Protein AF-A0A5A9EWF9-F1 (afdb_monomer_lite)

pLDDT: mean 77.35, std 18.03, range [36.56, 95.31]

Radius of gyration: 15.77 Å; chains: 1; bounding box: 32×38×60 Å

Structure (mmCIF, N/CA/C/O backbone):
data_AF-A0A5A9EWF9-F1
#
_entry.id   AF-A0A5A9EWF9-F1
#
loop_
_atom_site.group_PDB
_atom_site.id
_atom_site.type_symbol
_atom_site.label_atom_id
_atom_site.label_alt_id
_atom_site.label_comp_id
_atom_site.label_asym_id
_atom_site.label_entity_id
_atom_site.label_seq_id
_atom_site.pdbx_PDB_ins_code
_atom_site.Cartn_x
_atom_site.Cartn_y
_atom_site.Cartn_z
_atom_site.occupancy
_atom_site.B_iso_or_equiv
_atom_site.auth_seq_id
_atom_site.auth_comp_id
_atom_site.auth_asym_id
_atom_site.auth_atom_id
_atom_site.pdbx_PDB_model_num
ATOM 1 N N . MET A 1 1 ? 7.379 22.481 -33.275 1.00 46.50 1 MET A N 1
ATOM 2 C CA . MET A 1 1 ? 6.914 21.085 -33.150 1.00 46.50 1 MET A CA 1
ATOM 3 C C . MET A 1 1 ? 6.810 20.794 -31.663 1.00 46.50 1 MET A C 1
ATOM 5 O O . MET A 1 1 ? 7.838 20.739 -31.005 1.00 46.50 1 MET A O 1
ATOM 9 N N . ALA A 1 2 ? 5.597 20.788 -31.109 1.00 45.16 2 ALA A N 1
ATOM 10 C CA . ALA A 1 2 ? 5.385 20.528 -29.689 1.00 45.16 2 ALA A CA 1
ATOM 11 C C . ALA A 1 2 ? 5.443 19.014 -29.463 1.00 45.16 2 ALA A C 1
ATOM 13 O O . ALA A 1 2 ? 4.608 18.283 -29.993 1.00 45.16 2 ALA A O 1
ATOM 14 N N . SER A 1 3 ? 6.444 18.550 -28.718 1.00 50.31 3 SER A N 1
ATOM 15 C CA . SER A 1 3 ? 6.496 17.171 -28.240 1.00 50.31 3 SER A CA 1
ATOM 16 C C . SER A 1 3 ? 5.388 16.985 -27.209 1.00 50.31 3 SER A C 1
ATOM 18 O O . SER A 1 3 ? 5.521 17.366 -26.049 1.00 50.31 3 SER A O 1
ATOM 20 N N . ILE A 1 4 ? 4.266 16.450 -27.675 1.00 52.44 4 ILE A N 1
ATOM 21 C CA . ILE A 1 4 ? 3.220 15.834 -26.861 1.00 52.44 4 ILE A CA 1
ATOM 22 C C . ILE A 1 4 ? 3.902 14.791 -25.975 1.00 52.44 4 ILE A C 1
ATOM 24 O O . ILE A 1 4 ? 4.428 13.796 -26.474 1.00 52.44 4 ILE A O 1
ATOM 28 N N . GLY A 1 5 ? 3.960 15.068 -24.671 1.00 44.91 5 GLY A N 1
ATOM 29 C CA . GLY A 1 5 ? 4.412 14.104 -23.679 1.00 44.91 5 GLY A CA 1
ATOM 30 C C . GLY A 1 5 ? 3.574 12.843 -23.826 1.00 44.91 5 GLY A C 1
ATOM 31 O O . GLY A 1 5 ? 2.348 12.909 -23.763 1.00 44.91 5 GLY A O 1
ATOM 32 N N . GLN A 1 6 ? 4.234 11.720 -24.095 1.00 45.06 6 GLN A N 1
ATOM 33 C CA . GLN A 1 6 ? 3.580 10.424 -24.215 1.00 45.06 6 GLN A CA 1
ATOM 34 C C . GLN A 1 6 ? 2.735 10.175 -22.953 1.00 45.06 6 GLN A C 1
ATOM 36 O O . GLN A 1 6 ? 3.279 10.282 -21.847 1.00 4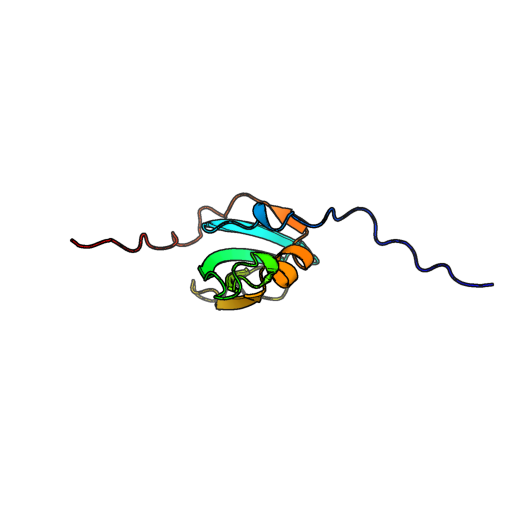5.06 6 GLN A O 1
ATOM 41 N N . PRO A 1 7 ? 1.429 9.871 -23.076 1.00 46.66 7 PRO A N 1
ATOM 42 C CA . PRO A 1 7 ? 0.662 9.367 -21.950 1.00 46.66 7 PRO A CA 1
ATOM 43 C C . PRO A 1 7 ? 1.351 8.083 -21.493 1.00 46.66 7 PRO A C 1
ATOM 45 O O . PRO A 1 7 ? 1.563 7.171 -22.289 1.00 46.66 7 PRO A O 1
ATOM 48 N N . ARG A 1 8 ? 1.797 8.046 -20.235 1.00 52.06 8 ARG A N 1
ATOM 49 C CA . ARG A 1 8 ? 2.282 6.804 -19.634 1.00 52.06 8 ARG A CA 1
ATOM 50 C C . ARG A 1 8 ? 1.115 5.825 -19.675 1.00 52.06 8 ARG A C 1
ATOM 52 O O . ARG A 1 8 ? 0.080 6.092 -19.073 1.00 52.06 8 ARG A O 1
ATOM 59 N N . GLU A 1 9 ? 1.283 4.780 -20.468 1.00 48.41 9 GLU A N 1
ATOM 60 C CA . GLU A 1 9 ? 0.280 3.761 -20.738 1.00 48.41 9 GLU A CA 1
ATOM 61 C C . GLU A 1 9 ? -0.161 3.079 -19.433 1.00 48.41 9 GLU A C 1
ATOM 63 O O . GLU A 1 9 ? 0.667 2.610 -18.655 1.00 48.41 9 GLU A O 1
ATOM 68 N N . ASP A 1 10 ? -1.475 3.090 -19.207 1.00 44.78 10 ASP A N 1
ATOM 69 C CA . ASP A 1 10 ? -2.284 2.057 -18.549 1.00 44.78 10 ASP A CA 1
ATOM 70 C C . ASP A 1 10 ? -1.779 1.372 -17.266 1.00 44.78 10 ASP A C 1
ATOM 72 O O . ASP A 1 10 ? -2.087 0.205 -17.019 1.00 44.78 10 ASP A O 1
ATOM 76 N N . THR A 1 11 ? -1.120 2.083 -16.353 1.00 49.34 11 THR A N 1
ATOM 77 C CA . THR A 1 11 ? -1.241 1.709 -14.937 1.00 49.34 11 THR A CA 1
ATOM 78 C C . THR A 1 11 ? -2.548 2.262 -14.408 1.00 49.34 11 THR A C 1
ATOM 80 O O . THR A 1 11 ? -2.630 3.404 -13.959 1.00 49.34 11 THR A O 1
ATOM 83 N N . VAL A 1 12 ? -3.605 1.451 -14.511 1.00 57.31 12 VAL A N 1
ATOM 84 C CA . VAL A 1 12 ? -4.871 1.717 -13.824 1.00 57.31 12 VAL A CA 1
ATOM 85 C C . VAL A 1 12 ? -4.537 1.884 -12.338 1.00 57.31 12 VAL A C 1
ATOM 87 O O . VAL A 1 12 ? -4.088 0.917 -11.721 1.00 57.31 12 VAL A O 1
ATOM 90 N N . PRO A 1 13 ? -4.701 3.085 -11.754 1.00 65.94 13 PRO A N 1
ATOM 91 C CA . PRO A 1 13 ? -4.389 3.280 -10.350 1.00 65.94 13 PRO A CA 1
ATOM 92 C C . PRO A 1 13 ? -5.276 2.357 -9.518 1.00 65.94 13 PRO A C 1
ATOM 94 O O . PRO A 1 13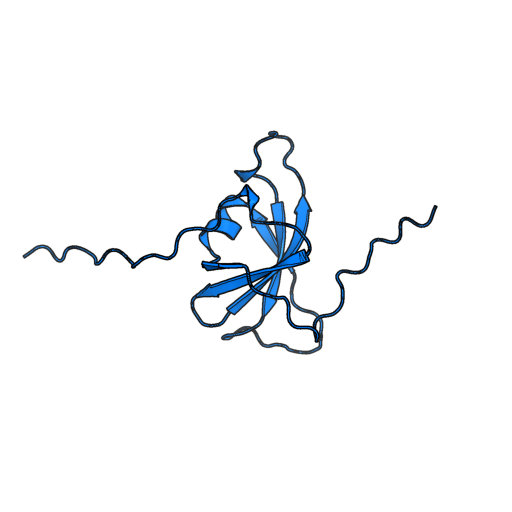 ? -6.488 2.289 -9.745 1.00 65.94 13 PRO A O 1
ATOM 97 N N . ILE A 1 14 ? -4.676 1.652 -8.557 1.00 79.94 14 ILE A N 1
ATOM 98 C CA . ILE A 1 14 ? -5.419 0.809 -7.618 1.00 79.94 14 ILE A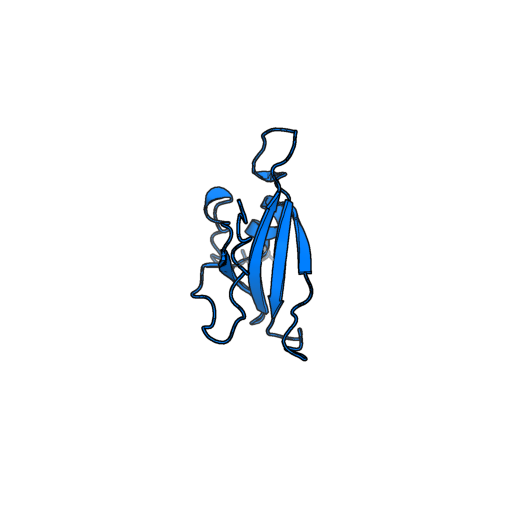 CA 1
ATOM 99 C C . ILE A 1 14 ? -6.486 1.689 -6.943 1.00 79.94 14 ILE A C 1
ATOM 101 O O . ILE A 1 14 ? -6.139 2.715 -6.346 1.00 79.94 14 ILE A O 1
ATOM 105 N N . PRO A 1 15 ? -7.783 1.334 -7.012 1.00 85.00 15 PRO A N 1
ATOM 106 C CA . PRO A 1 15 ? -8.816 2.060 -6.289 1.00 85.00 15 PRO A CA 1
ATOM 107 C C . PRO A 1 15 ? -8.465 2.146 -4.802 1.00 85.00 15 PRO A C 1
ATOM 109 O O . PRO A 1 15 ? -8.010 1.170 -4.210 1.00 85.00 15 PRO A O 1
ATOM 112 N N . LEU A 1 16 ? -8.712 3.292 -4.158 1.00 84.06 16 LEU A N 1
ATOM 113 C CA . LEU A 1 16 ? -8.381 3.482 -2.735 1.00 84.06 16 LEU A CA 1
ATOM 114 C C . LEU A 1 16 ? -8.907 2.341 -1.858 1.00 84.06 16 LEU A C 1
ATOM 116 O O . LEU A 1 16 ? -8.209 1.889 -0.954 1.00 84.06 16 LEU A O 1
ATOM 120 N N . ASN A 1 17 ? -10.119 1.869 -2.155 1.00 83.94 17 ASN A N 1
ATOM 121 C CA . ASN A 1 17 ? -10.800 0.809 -1.416 1.00 83.94 17 ASN A CA 1
ATOM 122 C C . ASN A 1 17 ? -10.134 -0.566 -1.558 1.00 83.94 17 ASN A C 1
ATOM 124 O O . ASN A 1 17 ? -10.255 -1.383 -0.646 1.00 83.94 17 ASN A O 1
ATOM 128 N N . ASP A 1 18 ? -9.377 -0.787 -2.629 1.00 88.19 18 ASP A N 1
ATOM 129 C CA . ASP A 1 18 ? -8.675 -2.044 -2.883 1.00 88.19 18 ASP A CA 1
ATOM 130 C C . ASP A 1 18 ? -7.358 -2.125 -2.105 1.00 88.19 18 ASP A C 1
ATOM 132 O O . ASP A 1 18 ? -6.840 -3.217 -1.885 1.00 88.19 18 ASP A O 1
ATOM 136 N N . VAL A 1 19 ? -6.852 -0.990 -1.600 1.00 90.81 19 VAL A N 1
ATOM 137 C CA . VAL A 1 19 ? -5.727 -0.971 -0.659 1.00 90.81 19 VAL A CA 1
ATOM 138 C C . VAL A 1 19 ? -6.181 -1.533 0.689 1.00 90.81 19 VAL A C 1
ATOM 140 O O . VAL A 1 19 ? -6.804 -0.818 1.466 1.00 90.81 19 VAL A O 1
ATOM 143 N N . GLN A 1 20 ? -5.869 -2.790 0.988 1.00 91.88 20 GLN A N 1
ATOM 144 C CA . GLN A 1 20 ? -6.259 -3.470 2.232 1.00 91.88 20 GLN A CA 1
ATOM 145 C C . GLN A 1 20 ? -5.059 -3.992 3.025 1.00 91.88 20 GLN A C 1
ATOM 147 O O . GLN A 1 20 ? -4.008 -4.295 2.456 1.00 91.88 20 GLN A O 1
ATOM 152 N N . GLU A 1 21 ? -5.236 -4.113 4.344 1.00 92.19 21 GLU A N 1
ATOM 153 C CA . GLU A 1 21 ? -4.268 -4.742 5.247 1.00 92.19 21 GLU A CA 1
ATOM 154 C C . GLU A 1 21 ? -3.988 -6.195 4.852 1.00 92.19 21 GLU A C 1
ATOM 156 O O . GLU A 1 21 ? -4.876 -6.923 4.418 1.00 92.19 21 GLU A O 1
ATOM 161 N N . GLY A 1 22 ? -2.733 -6.625 4.980 1.00 88.75 22 GLY A N 1
ATOM 162 C CA . GLY A 1 22 ? -2.311 -7.982 4.632 1.00 88.75 22 GLY A CA 1
ATOM 163 C C . GLY A 1 22 ? -2.013 -8.201 3.153 1.00 88.75 22 GLY A C 1
ATOM 164 O O . GLY A 1 22 ? -1.284 -9.143 2.842 1.00 88.75 22 GLY A O 1
ATOM 165 N N . LEU A 1 23 ? -2.492 -7.331 2.260 1.00 92.00 23 LEU A N 1
ATOM 166 C CA . LEU A 1 23 ? -2.256 -7.454 0.825 1.00 92.00 23 LEU A CA 1
ATOM 167 C C . LEU A 1 23 ? -0.885 -6.916 0.402 1.00 92.00 23 LEU A C 1
ATOM 169 O O . LEU A 1 23 ? -0.313 -6.009 1.020 1.00 92.00 23 LEU A O 1
ATOM 173 N N . CYS A 1 24 ? -0.385 -7.484 -0.694 1.00 92.00 24 CYS A N 1
ATOM 174 C CA . CYS A 1 24 ? 0.854 -7.087 -1.341 1.00 92.00 24 CYS A CA 1
ATOM 175 C C . CYS A 1 24 ? 0.576 -6.449 -2.699 1.00 92.00 24 CYS A C 1
ATOM 177 O O . CYS A 1 24 ? -0.379 -6.797 -3.385 1.00 92.00 24 CYS A O 1
ATOM 179 N N . TYR A 1 25 ? 1.443 -5.524 -3.088 1.00 92.88 25 TYR A N 1
ATOM 180 C CA . TYR A 1 25 ? 1.316 -4.722 -4.291 1.00 92.88 25 TYR A CA 1
ATOM 181 C C . TYR A 1 25 ? 2.663 -4.645 -4.992 1.00 92.88 25 TYR A C 1
ATOM 183 O O . TYR A 1 25 ? 3.711 -4.562 -4.345 1.00 92.88 25 TYR A O 1
ATOM 191 N N . LYS A 1 26 ? 2.629 -4.659 -6.319 1.00 91.00 26 LYS A N 1
ATOM 192 C CA . LYS A 1 26 ? 3.780 -4.341 -7.157 1.00 91.00 26 LYS A CA 1
ATOM 193 C C . LYS A 1 26 ? 3.810 -2.836 -7.408 1.00 91.00 26 LYS A C 1
ATOM 195 O O . LYS A 1 26 ? 2.762 -2.212 -7.546 1.00 91.00 26 LYS A O 1
ATOM 200 N N . THR A 1 27 ? 5.005 -2.269 -7.446 1.00 88.94 27 THR A N 1
ATOM 201 C CA . THR A 1 27 ? 5.257 -0.888 -7.866 1.00 88.94 27 THR A CA 1
ATOM 202 C C . THR A 1 27 ? 6.194 -0.901 -9.076 1.00 88.94 27 THR A C 1
ATOM 204 O O . THR A 1 27 ? 6.841 -1.928 -9.338 1.00 88.94 27 THR A O 1
ATOM 207 N N . PRO A 1 28 ? 6.394 0.245 -9.747 1.00 84.00 28 PRO A N 1
ATOM 208 C CA . PRO A 1 28 ? 7.365 0.335 -10.826 1.00 84.00 28 PRO A CA 1
ATOM 209 C C . PRO A 1 28 ? 8.786 -0.012 -10.350 1.00 84.00 28 PRO A C 1
ATOM 211 O O . PRO A 1 28 ? 9.152 0.236 -9.197 1.00 84.00 28 PRO A O 1
ATOM 214 N N . GLY A 1 29 ? 9.605 -0.569 -11.248 1.00 82.31 29 GLY A N 1
ATOM 215 C CA . GLY A 1 29 ? 11.019 -0.870 -10.978 1.00 82.31 29 GLY A CA 1
ATOM 216 C C . GLY A 1 29 ? 11.269 -2.111 -10.113 1.00 82.31 29 GLY A C 1
ATOM 217 O O . GLY A 1 29 ? 12.216 -2.117 -9.326 1.00 82.31 29 GLY A O 1
ATOM 218 N N . ASP A 1 30 ? 10.406 -3.129 -10.227 1.00 83.12 30 ASP A N 1
ATOM 219 C CA . ASP A 1 30 ? 10.480 -4.412 -9.499 1.00 83.12 30 ASP A CA 1
ATOM 220 C C . ASP A 1 30 ? 10.618 -4.263 -7.979 1.00 83.12 30 ASP A C 1
ATOM 222 O O . ASP A 1 30 ? 11.200 -5.101 -7.282 1.00 83.12 30 ASP A O 1
ATOM 226 N N . GLN A 1 31 ? 10.051 -3.175 -7.467 1.00 87.81 31 GLN A N 1
ATOM 227 C CA . GLN A 1 31 ? 9.797 -2.976 -6.057 1.00 87.81 31 GLN A CA 1
ATOM 228 C C . GLN A 1 31 ? 8.379 -3.449 -5.735 1.00 87.81 31 GLN A C 1
ATOM 230 O O . GLN A 1 31 ? 7.474 -3.485 -6.569 1.00 87.81 31 GLN A O 1
ATOM 235 N N . TYR A 1 32 ? 8.206 -3.847 -4.490 1.00 89.75 32 TYR A N 1
ATOM 236 C CA . TYR A 1 32 ? 6.974 -4.397 -3.982 1.00 89.75 32 TYR A CA 1
ATOM 237 C C . TYR A 1 32 ? 6.698 -3.828 -2.599 1.00 89.75 32 TYR A C 1
ATOM 239 O O . TYR A 1 32 ? 7.620 -3.437 -1.872 1.00 89.75 32 TYR A O 1
ATOM 247 N N . ARG A 1 33 ? 5.419 -3.780 -2.238 1.00 91.50 33 ARG A N 1
ATOM 248 C CA . ARG A 1 33 ? 4.937 -3.219 -0.980 1.00 91.50 33 ARG A CA 1
ATOM 249 C C . ARG A 1 33 ? 3.900 -4.131 -0.349 1.00 91.50 33 ARG A C 1
ATOM 251 O O . ARG A 1 33 ? 3.120 -4.758 -1.051 1.00 91.50 33 ARG A O 1
ATOM 258 N N . ARG A 1 34 ? 3.861 -4.186 0.977 1.00 91.94 34 ARG A N 1
ATOM 259 C CA . ARG A 1 34 ? 2.862 -4.939 1.738 1.00 91.94 34 ARG A CA 1
ATOM 260 C C . ARG A 1 34 ? 2.243 -4.018 2.752 1.00 91.94 34 ARG A C 1
ATOM 262 O O . ARG A 1 34 ? 2.968 -3.440 3.559 1.00 91.94 34 ARG A O 1
ATOM 269 N N . VAL A 1 35 ? 0.924 -3.919 2.743 1.00 93.50 35 VAL A N 1
ATOM 270 C CA . 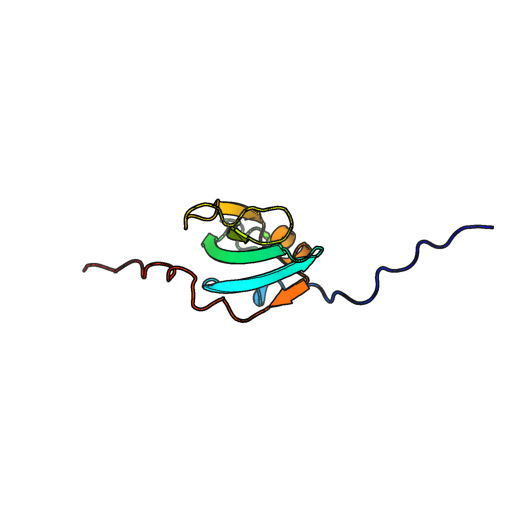VAL A 1 35 ? 0.213 -3.134 3.745 1.00 93.50 35 VAL A CA 1
ATOM 271 C C . VAL A 1 35 ? 0.177 -3.924 5.045 1.00 93.50 35 VAL A C 1
ATOM 273 O O . VAL A 1 35 ? -0.368 -5.022 5.113 1.00 93.50 35 VAL A O 1
ATOM 276 N N . VAL A 1 36 ? 0.777 -3.349 6.078 1.00 92.50 36 VAL A N 1
ATOM 277 C CA . VAL A 1 36 ? 0.826 -3.902 7.433 1.00 92.50 36 VAL A CA 1
ATOM 278 C C . VAL A 1 36 ? -0.398 -3.462 8.227 1.00 92.50 36 VAL A C 1
ATOM 280 O O . VAL A 1 36 ? -0.934 -4.249 8.995 1.00 92.50 36 VAL A O 1
ATOM 283 N N . LYS A 1 37 ? -0.803 -2.196 8.074 1.00 94.00 37 LYS A N 1
ATOM 284 C CA . LYS A 1 37 ? -1.890 -1.576 8.837 1.00 94.00 37 LYS A CA 1
ATOM 285 C C . LYS A 1 37 ? -2.439 -0.353 8.100 1.00 94.00 37 LYS A C 1
ATOM 287 O O . LYS A 1 37 ? -1.679 0.335 7.415 1.00 94.00 37 LYS A O 1
ATOM 292 N N . ILE A 1 38 ? -3.716 -0.047 8.287 1.00 94.00 38 ILE A N 1
ATOM 293 C CA . ILE A 1 38 ? -4.390 1.163 7.824 1.00 94.00 38 ILE A CA 1
ATOM 294 C C . ILE A 1 38 ? -5.000 1.860 9.044 1.00 94.00 38 ILE A C 1
ATOM 296 O O . ILE A 1 38 ? -5.944 1.384 9.667 1.00 94.00 38 ILE A O 1
ATOM 300 N N . GLU A 1 39 ? -4.454 3.017 9.396 1.00 94.50 39 GLU A N 1
ATOM 301 C CA . GLU A 1 39 ? -4.946 3.847 10.494 1.00 94.50 39 GLU A CA 1
ATOM 302 C C . GLU A 1 39 ? -5.968 4.847 9.945 1.00 94.50 39 GLU A C 1
ATOM 304 O O . GLU A 1 39 ? -5.650 5.642 9.057 1.00 94.50 39 GLU A O 1
ATOM 309 N N . LYS A 1 40 ? -7.203 4.791 10.453 1.00 92.69 40 LYS A N 1
ATOM 310 C CA . LYS A 1 40 ? -8.296 5.649 9.985 1.00 92.69 40 LYS A CA 1
ATOM 311 C C . LYS A 1 40 ? -8.068 7.109 10.360 1.00 92.69 40 LYS A C 1
ATOM 313 O O . LYS A 1 40 ? -7.729 7.411 11.504 1.00 92.69 40 LYS A O 1
ATOM 318 N N . SER A 1 41 ? -8.276 8.006 9.399 1.00 90.62 41 SER A N 1
ATOM 319 C CA . SER A 1 41 ? -8.226 9.448 9.651 1.00 90.62 41 SER A CA 1
ATOM 320 C C . SER A 1 41 ? -9.429 9.910 10.478 1.00 90.62 41 SER A C 1
ATOM 322 O O . SER A 1 41 ? -10.545 9.422 10.300 1.00 90.62 41 SER A O 1
ATOM 324 N N . SER A 1 42 ? -9.233 10.917 11.334 1.00 88.38 42 SER A N 1
ATOM 325 C CA . SER A 1 42 ? -10.319 11.575 12.074 1.00 88.38 42 SER A CA 1
ATOM 326 C C . SER A 1 42 ? -11.261 12.388 11.178 1.00 88.38 42 SER A C 1
ATOM 328 O O . SER A 1 42 ? -12.359 12.727 11.609 1.00 88.38 42 SER A O 1
ATOM 330 N N . SER A 1 43 ? -10.863 12.681 9.934 1.00 86.19 43 SER A N 1
ATOM 331 C CA . SER A 1 43 ? -11.704 13.373 8.948 1.00 86.19 43 SER A CA 1
ATOM 332 C C . SER A 1 43 ? -12.834 12.506 8.384 1.00 86.19 43 SER A C 1
ATOM 334 O O . SER A 1 43 ? -13.746 13.042 7.760 1.00 86.19 43 SER A O 1
ATOM 336 N N . GLY A 1 44 ? -12.775 11.180 8.557 1.00 82.38 44 GLY A N 1
ATOM 337 C CA . GLY A 1 44 ? -13.703 10.235 7.927 1.00 82.38 44 GLY A CA 1
ATOM 338 C C . GLY A 1 44 ? -13.459 10.007 6.428 1.00 82.38 44 GLY A C 1
ATOM 339 O O . GLY A 1 44 ? -14.099 9.139 5.837 1.00 82.38 44 GLY A O 1
ATOM 340 N N . ASP A 1 45 ? -12.518 10.732 5.813 1.00 85.94 45 ASP A N 1
ATOM 341 C CA . ASP A 1 45 ? -12.118 10.527 4.421 1.00 85.94 45 ASP A CA 1
ATOM 342 C C . ASP A 1 45 ? -11.064 9.413 4.322 1.00 85.94 45 ASP A C 1
ATOM 344 O O . ASP A 1 45 ? -9.944 9.535 4.827 1.00 85.94 45 ASP A O 1
ATOM 348 N N . SER A 1 46 ? -11.411 8.329 3.621 1.00 84.50 46 SER A N 1
ATOM 349 C CA . SER A 1 46 ? -10.519 7.181 3.414 1.00 84.50 46 SER A CA 1
ATOM 350 C C . SER A 1 46 ? -9.265 7.522 2.601 1.00 84.50 46 SER A C 1
ATOM 352 O O . SER A 1 46 ? -8.279 6.789 2.665 1.00 84.50 46 SER A O 1
ATOM 354 N N . ALA A 1 47 ? -9.257 8.624 1.844 1.00 88.56 47 ALA A N 1
ATOM 355 C CA . ALA A 1 47 ? -8.077 9.092 1.120 1.00 88.56 47 ALA A CA 1
ATOM 356 C C . ALA A 1 47 ? -6.968 9.603 2.060 1.00 88.56 47 ALA A C 1
ATOM 358 O O . ALA A 1 47 ? -5.785 9.567 1.695 1.00 88.56 47 ALA A O 1
ATOM 359 N N . ASP A 1 48 ? -7.344 10.062 3.258 1.00 90.50 48 ASP A N 1
ATOM 360 C CA . ASP A 1 48 ? -6.433 10.541 4.300 1.00 90.50 48 ASP A CA 1
ATOM 361 C C . ASP A 1 48 ? -6.068 9.465 5.335 1.00 90.50 48 ASP A C 1
ATOM 363 O O . ASP A 1 48 ? -5.225 9.728 6.196 1.00 90.50 48 ASP A O 1
ATOM 367 N N . ASP A 1 49 ? -6.628 8.253 5.230 1.00 93.88 49 ASP A N 1
ATOM 368 C CA . ASP A 1 49 ? -6.183 7.100 6.020 1.00 93.88 49 ASP A CA 1
ATOM 369 C C . ASP A 1 49 ? -4.661 6.930 5.888 1.00 93.88 49 ASP A C 1
ATOM 371 O O . ASP A 1 49 ? -4.088 7.053 4.801 1.00 93.88 49 ASP A O 1
ATOM 375 N N . THR A 1 50 ? -3.983 6.628 6.992 1.00 95.19 50 THR A N 1
ATOM 376 C CA . THR A 1 50 ? -2.537 6.392 6.988 1.00 95.19 50 THR A CA 1
ATOM 377 C C . THR A 1 50 ? -2.255 4.913 6.777 1.00 95.19 50 THR A C 1
ATOM 379 O O . THR A 1 50 ? -2.563 4.076 7.619 1.00 95.19 50 THR A O 1
ATOM 382 N N . VAL A 1 51 ? -1.621 4.588 5.658 1.00 95.31 51 VAL A N 1
ATOM 383 C CA . VAL A 1 51 ? -1.163 3.242 5.324 1.00 95.31 51 VAL A CA 1
ATOM 384 C C . VAL A 1 51 ? 0.252 3.059 5.856 1.00 95.31 51 VAL A C 1
ATOM 386 O O . VAL A 1 51 ? 1.169 3.799 5.492 1.00 95.31 51 VAL A O 1
ATOM 389 N N . ILE A 1 52 ? 0.437 2.051 6.702 1.00 94.75 52 ILE A N 1
ATOM 390 C CA . ILE A 1 52 ? 1.743 1.566 7.141 1.00 94.75 52 ILE A CA 1
ATOM 391 C C . ILE A 1 52 ? 2.094 0.364 6.272 1.00 94.75 52 ILE A C 1
ATOM 393 O O . ILE A 1 52 ? 1.354 -0.620 6.255 1.00 94.75 52 ILE A O 1
ATOM 397 N N . TYR A 1 53 ? 3.218 0.420 5.564 1.00 92.44 53 TYR A N 1
ATOM 398 C CA . TYR A 1 53 ? 3.620 -0.635 4.639 1.00 92.44 53 TYR A CA 1
ATOM 399 C C . TYR A 1 53 ? 5.110 -0.959 4.714 1.00 92.44 53 TYR A C 1
ATOM 401 O O . TYR A 1 53 ? 5.945 -0.119 5.045 1.00 92.44 53 TYR A O 1
ATOM 409 N N . GLU A 1 54 ? 5.438 -2.197 4.379 1.00 90.69 54 GLU A N 1
ATOM 410 C CA . GLU A 1 54 ? 6.800 -2.704 4.218 1.00 90.69 54 GLU A CA 1
ATOM 411 C C . GLU A 1 54 ? 7.155 -2.712 2.729 1.00 90.69 54 GLU A C 1
ATOM 413 O O . GLU A 1 54 ? 6.272 -2.919 1.901 1.00 90.69 54 GLU A O 1
ATOM 418 N N . SER A 1 55 ? 8.418 -2.460 2.369 1.00 88.31 55 SER A N 1
ATOM 419 C CA . SER A 1 55 ? 8.873 -2.457 0.965 1.00 88.31 55 SER A CA 1
ATOM 420 C C . SER A 1 55 ? 10.080 -3.365 0.750 1.00 88.31 55 SER A C 1
ATOM 422 O O . SER A 1 55 ? 10.976 -3.392 1.592 1.00 88.31 55 SER A O 1
ATOM 424 N N . TRP A 1 56 ? 10.133 -4.058 -0.387 1.00 86.62 56 TRP A N 1
ATOM 425 C CA . TRP A 1 56 ? 11.257 -4.910 -0.804 1.00 86.62 56 TRP A CA 1
ATOM 426 C C . TRP A 1 56 ? 11.428 -4.897 -2.329 1.00 86.62 56 TRP A C 1
ATOM 428 O O . TRP A 1 56 ? 10.555 -4.411 -3.044 1.00 86.62 56 TRP A O 1
ATOM 438 N N . GLY A 1 57 ? 12.534 -5.446 -2.835 1.00 82.12 57 GLY A N 1
ATOM 439 C CA . GLY A 1 57 ? 12.794 -5.541 -4.277 1.00 82.12 57 GLY A CA 1
ATOM 440 C C . GLY A 1 57 ? 13.383 -4.264 -4.893 1.00 82.12 57 GLY A C 1
ATOM 441 O O . GLY A 1 57 ? 13.529 -3.229 -4.232 1.00 82.12 57 GLY A O 1
ATOM 442 N N . GLY A 1 58 ? 13.781 -4.353 -6.163 1.00 77.12 58 GLY A N 1
ATOM 443 C CA . GLY A 1 58 ? 14.576 -3.331 -6.848 1.00 77.12 58 GLY A CA 1
ATOM 444 C C . GLY A 1 58 ? 15.887 -3.044 -6.102 1.00 77.12 58 GLY A C 1
ATOM 445 O O . GLY A 1 58 ? 16.604 -3.960 -5.705 1.00 77.12 58 GLY A O 1
ATOM 446 N N . ASN A 1 59 ? 16.164 -1.764 -5.833 1.00 69.31 59 ASN A N 1
ATOM 447 C CA . ASN A 1 59 ? 17.314 -1.321 -5.026 1.00 69.31 59 ASN A CA 1
ATOM 448 C C . ASN A 1 59 ? 17.081 -1.393 -3.501 1.00 69.31 59 ASN A C 1
ATOM 450 O O . ASN A 1 59 ? 17.959 -1.015 -2.723 1.00 69.31 59 ASN A O 1
ATOM 454 N N . LYS A 1 60 ? 15.898 -1.820 -3.034 1.00 64.25 60 LYS A N 1
ATOM 455 C CA . LYS A 1 60 ? 15.649 -2.038 -1.603 1.00 64.25 60 LYS A CA 1
ATOM 456 C C . LYS A 1 60 ? 16.146 -3.435 -1.251 1.00 64.25 60 LYS A C 1
ATOM 458 O O . LYS A 1 60 ? 15.482 -4.429 -1.539 1.00 64.25 60 LYS A O 1
ATOM 463 N N . GLY A 1 61 ? 17.328 -3.501 -0.639 1.00 55.06 61 GLY A N 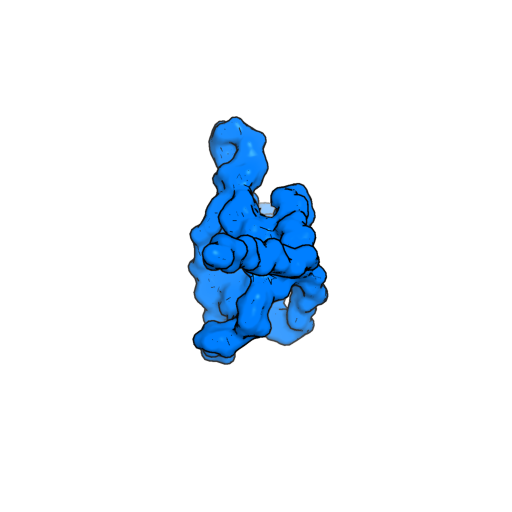1
ATOM 464 C CA . GLY A 1 61 ? 17.894 -4.758 -0.158 1.00 55.06 61 GLY A CA 1
ATOM 465 C C . GLY A 1 61 ? 16.911 -5.497 0.752 1.00 55.06 61 GLY A C 1
ATOM 466 O O . GLY A 1 61 ? 16.370 -4.917 1.693 1.00 55.06 61 GLY A O 1
ATOM 467 N N . ASN A 1 62 ? 16.690 -6.785 0.480 1.00 57.56 62 ASN A N 1
ATOM 468 C CA . ASN A 1 62 ? 16.062 -7.709 1.423 1.00 57.56 62 ASN A CA 1
ATOM 469 C C . ASN A 1 62 ? 17.118 -8.143 2.445 1.00 57.56 62 ASN A C 1
ATOM 471 O O . ASN A 1 62 ? 17.590 -9.279 2.447 1.00 57.56 62 ASN A O 1
ATOM 475 N N . SER A 1 63 ? 17.568 -7.194 3.256 1.00 50.16 63 SER A N 1
ATOM 476 C CA . SER A 1 63 ? 18.613 -7.447 4.234 1.00 50.16 63 SER A CA 1
ATOM 477 C C . SER A 1 63 ? 17.947 -7.786 5.564 1.00 50.16 63 SER A C 1
ATOM 479 O O . SER A 1 63 ? 17.388 -6.922 6.233 1.00 50.16 63 SER A O 1
ATOM 481 N N . SER A 1 64 ? 18.025 -9.060 5.949 1.00 50.03 64 SER A N 1
ATOM 482 C CA . SER A 1 64 ? 17.900 -9.499 7.348 1.00 50.03 64 SER A CA 1
ATOM 483 C C . SER A 1 64 ? 16.487 -9.627 7.936 1.00 50.03 64 SER A C 1
ATOM 485 O O . SER A 1 64 ? 16.301 -9.542 9.148 1.00 50.03 64 SER A O 1
ATOM 487 N N . GLY A 1 65 ? 15.474 -9.911 7.112 1.00 56.78 65 GLY A N 1
ATOM 488 C CA . GLY A 1 65 ? 14.181 -10.419 7.596 1.00 56.78 65 GLY A CA 1
ATOM 489 C C . GLY A 1 65 ? 13.304 -9.418 8.359 1.00 56.78 65 GLY A C 1
ATOM 490 O O . GLY A 1 65 ? 12.275 -9.830 8.905 1.00 56.78 65 GLY A O 1
ATOM 491 N N . HIS A 1 66 ? 13.679 -8.137 8.386 1.00 65.38 66 HIS A N 1
ATOM 492 C CA . HIS A 1 66 ? 12.859 -7.008 8.826 1.00 65.38 66 HIS A CA 1
ATOM 493 C C . HIS A 1 66 ? 12.867 -5.941 7.736 1.00 65.38 66 HIS A C 1
ATOM 495 O O . HIS A 1 66 ? 13.863 -5.253 7.525 1.00 65.38 66 HIS A O 1
ATOM 501 N N . LEU A 1 67 ? 11.750 -5.829 7.021 1.00 76.12 67 LEU A N 1
ATOM 502 C CA . LEU A 1 67 ? 11.575 -4.792 6.016 1.00 76.12 67 LEU A CA 1
ATOM 503 C C . LEU A 1 67 ? 11.256 -3.466 6.721 1.00 76.12 67 LEU A C 1
ATOM 505 O O . LEU A 1 67 ? 10.452 -3.452 7.658 1.00 76.12 67 LEU A O 1
ATOM 509 N N . PRO A 1 68 ? 11.864 -2.343 6.303 1.00 79.38 68 PRO A N 1
ATOM 510 C CA . PRO A 1 68 ? 11.564 -1.051 6.894 1.00 79.38 68 PRO A CA 1
ATOM 511 C C . PRO A 1 68 ? 10.098 -0.690 6.645 1.00 79.38 68 PRO A C 1
ATOM 513 O O . PRO A 1 68 ? 9.587 -0.813 5.527 1.00 79.38 68 PRO A O 1
ATOM 516 N N . ARG A 1 69 ? 9.434 -0.218 7.702 1.00 88.38 69 ARG A N 1
ATOM 517 C CA . ARG A 1 69 ? 8.058 0.272 7.633 1.00 88.38 69 ARG A CA 1
ATOM 518 C C . ARG A 1 69 ? 8.044 1.741 7.258 1.00 88.38 69 ARG A C 1
ATOM 520 O O . ARG A 1 69 ? 8.735 2.55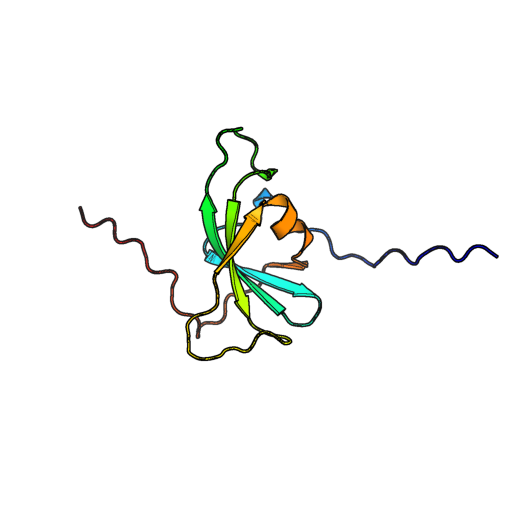4 7.864 1.00 88.38 69 ARG A O 1
ATOM 527 N N . THR A 1 70 ? 7.210 2.067 6.287 1.00 91.06 70 THR A N 1
ATOM 528 C CA . THR A 1 70 ? 6.963 3.428 5.823 1.00 91.06 70 THR A CA 1
ATOM 529 C C . THR A 1 70 ? 5.504 3.773 6.071 1.00 91.06 70 THR A C 1
ATOM 531 O O . THR A 1 70 ? 4.642 2.894 6.042 1.00 91.06 70 THR A O 1
ATOM 534 N N . LYS A 1 71 ? 5.227 5.049 6.340 1.00 94.56 71 LYS A N 1
ATOM 535 C CA . LYS A 1 71 ? 3.867 5.574 6.457 1.00 94.56 71 LYS A CA 1
ATOM 536 C C . LYS A 1 71 ? 3.589 6.508 5.289 1.00 94.56 71 LYS A C 1
ATOM 538 O O . LYS A 1 71 ? 4.415 7.367 4.990 1.00 94.56 71 LYS A O 1
ATOM 543 N N . ALA A 1 72 ? 2.430 6.367 4.665 1.00 93.88 72 ALA A N 1
ATOM 544 C CA . ALA A 1 72 ? 1.945 7.289 3.645 1.00 93.88 72 ALA A CA 1
ATOM 545 C C . ALA A 1 72 ? 0.426 7.429 3.741 1.00 93.88 72 ALA A C 1
ATOM 547 O O . ALA A 1 72 ? -0.249 6.561 4.290 1.00 93.88 72 ALA A O 1
ATOM 548 N N . LYS A 1 73 ? -0.130 8.503 3.177 1.00 94.38 73 LYS A N 1
ATOM 549 C CA . LYS A 1 73 ? -1.582 8.587 2.984 1.00 94.38 73 LYS A CA 1
ATOM 550 C C . LYS A 1 73 ? -2.032 7.513 1.997 1.00 94.38 73 LYS A C 1
ATOM 552 O O . LYS A 1 73 ? -1.322 7.245 1.026 1.00 94.38 73 LYS A O 1
ATOM 557 N N . ARG A 1 74 ? -3.224 6.949 2.189 1.00 92.88 74 ARG A N 1
ATOM 558 C CA . ARG A 1 74 ? -3.783 5.888 1.338 1.00 92.88 74 ARG A CA 1
ATOM 559 C C . ARG A 1 74 ? -3.870 6.307 -0.120 1.00 92.88 74 ARG A C 1
ATOM 561 O O . ARG A 1 74 ? -3.537 5.508 -0.984 1.00 92.88 74 ARG A O 1
ATOM 568 N N . LYS A 1 75 ? -4.185 7.577 -0.389 1.00 91.50 75 LYS A N 1
ATOM 569 C CA . LYS A 1 75 ? -4.143 8.141 -1.747 1.00 91.50 75 LYS A CA 1
ATOM 570 C C . LYS A 1 75 ? -2.762 8.169 -2.385 1.00 91.50 75 LYS A C 1
ATOM 572 O O . LYS A 1 75 ? -2.637 7.877 -3.565 1.00 91.50 75 LYS A O 1
ATOM 577 N N . THR A 1 76 ? -1.732 8.485 -1.607 1.00 91.50 76 THR A N 1
ATOM 578 C CA . THR A 1 76 ? -0.348 8.455 -2.088 1.00 91.50 76 THR A CA 1
ATOM 579 C C . THR A 1 76 ? 0.080 7.016 -2.333 1.00 91.50 76 THR A C 1
ATOM 581 O O . THR A 1 76 ? 0.616 6.713 -3.387 1.00 91.50 76 THR A O 1
ATOM 584 N N . PHE A 1 77 ? -0.233 6.110 -1.403 1.00 92.81 77 PHE A N 1
ATOM 585 C CA . PHE A 1 77 ? 0.079 4.695 -1.562 1.00 92.81 77 PHE A CA 1
ATOM 586 C C . PHE A 1 77 ? -0.583 4.098 -2.809 1.00 92.81 77 PHE A C 1
ATOM 588 O O . PHE A 1 77 ? 0.105 3.466 -3.598 1.00 92.81 77 PHE A O 1
ATOM 595 N N . ALA A 1 78 ? -1.886 4.328 -2.997 1.00 91.75 78 ALA A N 1
ATOM 596 C CA . ALA A 1 78 ? -2.656 3.835 -4.137 1.00 91.75 78 ALA A CA 1
ATOM 597 C C . ALA A 1 78 ? -2.140 4.361 -5.486 1.00 91.75 78 ALA A C 1
ATOM 599 O O . ALA A 1 78 ? -2.156 3.629 -6.467 1.00 91.75 78 ALA A O 1
ATOM 600 N N . GLY A 1 79 ? -1.663 5.611 -5.527 1.00 89.56 79 GLY A N 1
ATOM 601 C CA . GLY A 1 79 ? -1.061 6.198 -6.727 1.00 89.56 79 GLY A CA 1
ATOM 602 C C . GLY A 1 79 ? 0.366 5.722 -7.021 1.00 89.56 79 GLY A C 1
ATOM 603 O O . GLY A 1 79 ? 0.838 5.894 -8.140 1.00 89.56 79 GLY A O 1
ATOM 604 N N . ASP A 1 80 ? 1.052 5.134 -6.038 1.00 89.00 80 ASP A N 1
ATOM 605 C CA . ASP A 1 80 ? 2.423 4.634 -6.182 1.00 89.00 80 ASP A CA 1
ATOM 606 C C . ASP A 1 80 ? 2.500 3.148 -6.580 1.00 89.00 80 ASP A C 1
ATOM 608 O O . ASP A 1 80 ? 3.583 2.658 -6.916 1.00 89.00 80 ASP A O 1
ATOM 612 N N . VAL A 1 81 ? 1.400 2.404 -6.435 1.00 90.44 81 VAL A N 1
ATOM 613 C CA . VAL A 1 81 ? 1.332 0.965 -6.714 1.00 90.44 81 VAL A CA 1
ATOM 614 C C . VAL A 1 81 ? 0.609 0.702 -8.031 1.00 90.44 81 VAL A C 1
ATOM 616 O O . VAL A 1 81 ? -0.356 1.381 -8.367 1.00 90.44 81 VAL A O 1
ATOM 619 N N . ASP A 1 82 ? 1.052 -0.331 -8.739 1.00 88.56 82 ASP A N 1
ATOM 620 C CA . ASP A 1 82 ? 0.538 -0.681 -10.064 1.00 88.56 82 ASP A CA 1
ATOM 621 C C . ASP A 1 82 ? -0.565 -1.739 -9.977 1.00 88.56 82 ASP A C 1
ATOM 623 O O . ASP A 1 82 ? -1.586 -1.657 -10.652 1.00 88.56 82 ASP A O 1
ATOM 627 N N . SER A 1 83 ? -0.353 -2.773 -9.158 1.00 88.50 83 SER A N 1
ATOM 628 C CA . SER A 1 83 ? -1.243 -3.935 -9.114 1.00 88.50 83 SER A CA 1
ATOM 629 C C . SER A 1 83 ? -1.153 -4.688 -7.792 1.00 88.50 83 SER A C 1
ATOM 631 O O . SER A 1 83 ? -0.059 -4.844 -7.242 1.00 88.50 83 SER A O 1
ATOM 633 N N . THR A 1 84 ? -2.265 -5.256 -7.332 1.00 91.44 84 THR A N 1
ATOM 634 C CA . THR A 1 84 ? -2.272 -6.241 -6.242 1.00 91.44 84 THR A CA 1
ATOM 635 C C . THR A 1 84 ? -1.604 -7.537 -6.702 1.00 91.44 84 THR A C 1
ATOM 637 O O . THR A 1 84 ? -1.847 -8.020 -7.805 1.00 91.44 84 THR A O 1
ATOM 640 N N . ILE A 1 85 ? -0.763 -8.118 -5.849 1.00 90.25 85 ILE A N 1
ATOM 641 C CA . ILE A 1 85 ? -0.066 -9.383 -6.089 1.00 90.25 85 ILE A CA 1
ATOM 642 C C . ILE A 1 85 ? -0.231 -10.327 -4.898 1.00 90.25 85 ILE A C 1
ATOM 644 O O . ILE A 1 85 ? -0.512 -9.907 -3.774 1.00 90.25 85 ILE A O 1
ATOM 648 N N . ALA A 1 86 ? 0.019 -11.615 -5.126 1.00 89.44 86 ALA A N 1
ATOM 649 C CA . ALA A 1 86 ? 0.174 -12.560 -4.031 1.00 89.44 86 ALA A CA 1
ATOM 650 C C . ALA A 1 86 ? 1.404 -12.189 -3.185 1.00 89.44 86 ALA A C 1
ATOM 652 O O . ALA A 1 86 ? 2.492 -11.947 -3.714 1.00 89.44 86 ALA A O 1
ATOM 653 N N . CYS A 1 87 ? 1.239 -12.159 -1.862 1.00 85.31 87 CYS A N 1
ATOM 654 C CA . CYS A 1 87 ? 2.374 -11.998 -0.965 1.00 85.31 87 CYS A CA 1
ATOM 655 C C . CYS A 1 87 ? 3.304 -13.221 -1.052 1.00 85.31 87 CYS A C 1
ATOM 657 O O . CYS A 1 87 ? 2.814 -14.352 -1.018 1.00 85.31 87 CYS A O 1
ATOM 659 N N . PRO A 1 88 ? 4.634 -13.033 -1.111 1.00 82.56 88 PRO A N 1
ATOM 660 C CA . PRO A 1 88 ? 5.588 -14.132 -1.024 1.00 82.56 88 PRO A CA 1
ATOM 661 C C . PRO A 1 88 ? 5.378 -14.944 0.257 1.00 82.56 88 PRO A C 1
ATOM 663 O O . PRO A 1 88 ? 5.312 -14.382 1.351 1.00 82.56 88 PRO A O 1
ATOM 666 N N . THR A 1 89 ? 5.339 -16.270 0.139 1.00 75.88 89 THR A N 1
ATOM 667 C CA . THR A 1 89 ? 5.174 -17.198 1.275 1.00 75.88 89 THR A CA 1
ATOM 668 C C . THR A 1 89 ? 6.330 -17.147 2.272 1.00 75.88 89 THR A C 1
ATOM 670 O O . THR A 1 89 ? 6.158 -17.491 3.436 1.00 75.88 89 THR A O 1
ATOM 673 N N . SER A 1 90 ? 7.501 -16.679 1.838 1.00 71.56 90 SER A N 1
ATOM 674 C CA . SER A 1 90 ? 8.674 -16.466 2.686 1.00 71.56 90 SER A CA 1
ATOM 675 C C . SER A 1 90 ? 8.577 -15.218 3.571 1.00 71.56 90 SER A C 1
ATOM 677 O O . SER A 1 90 ? 9.475 -14.978 4.380 1.00 71.56 90 SER A O 1
ATOM 679 N N . MET A 1 91 ? 7.542 -14.384 3.415 1.00 71.94 91 MET A N 1
ATOM 680 C CA . MET A 1 91 ? 7.334 -13.263 4.325 1.00 71.94 91 MET A CA 1
ATOM 681 C C . MET A 1 91 ? 6.869 -13.737 5.686 1.00 71.94 91 MET A C 1
ATOM 683 O O . MET A 1 91 ? 6.014 -14.614 5.800 1.00 71.94 91 MET A O 1
ATOM 687 N N . ARG A 1 92 ? 7.354 -13.062 6.731 1.00 69.44 92 ARG A N 1
ATOM 688 C CA . ARG A 1 92 ? 6.789 -13.246 8.065 1.00 69.44 92 ARG A CA 1
ATOM 689 C C . ARG A 1 92 ? 5.288 -12.947 8.009 1.00 69.44 92 ARG A C 1
ATOM 691 O O . ARG A 1 92 ? 4.906 -11.956 7.379 1.00 69.44 92 ARG A O 1
ATOM 698 N N . PRO A 1 93 ? 4.427 -13.747 8.647 1.00 68.00 93 PRO A N 1
ATOM 699 C CA . PRO A 1 93 ? 3.034 -13.360 8.812 1.00 68.00 93 PRO A CA 1
ATOM 700 C C . PRO A 1 93 ? 2.982 -11.979 9.478 1.00 68.00 93 PRO A C 1
ATOM 702 O O . PRO A 1 93 ? 3.816 -11.677 10.337 1.00 68.00 93 PRO A O 1
ATOM 705 N N . LEU A 1 94 ? 2.040 -11.122 9.058 1.00 67.69 94 LEU A N 1
ATOM 706 C CA . LEU A 1 94 ? 1.664 -9.993 9.906 1.00 67.69 94 LEU A CA 1
ATOM 707 C C . LEU A 1 94 ? 1.174 -10.673 11.167 1.00 67.69 94 LEU A C 1
ATOM 709 O O . LEU A 1 94 ? 0.178 -11.390 11.090 1.00 67.69 94 LEU A O 1
ATOM 713 N N . GLY A 1 95 ? 1.956 -10.605 12.247 1.00 53.66 95 GLY A N 1
ATOM 714 C CA . GLY A 1 95 ? 1.576 -11.258 13.485 1.00 53.66 95 GLY A CA 1
ATOM 715 C C . GLY A 1 95 ? 0.128 -10.887 13.740 1.00 53.66 95 GLY A C 1
ATOM 716 O O . GLY A 1 95 ? -0.192 -9.696 13.746 1.00 53.66 95 GLY A O 1
ATOM 717 N N . THR A 1 96 ? -0.744 -11.894 13.845 1.00 44.31 96 THR A N 1
ATOM 718 C CA . THR A 1 96 ? -2.052 -11.700 14.449 1.00 44.31 96 THR A CA 1
ATOM 719 C C . THR A 1 96 ? -1.741 -10.902 15.696 1.00 44.31 96 THR A C 1
ATOM 721 O O . THR A 1 96 ? -0.948 -11.362 16.521 1.00 44.31 96 THR A O 1
ATOM 724 N N . VAL A 1 97 ? -2.247 -9.675 15.797 1.00 47.38 97 VAL A N 1
ATOM 725 C CA . VAL A 1 97 ? -2.345 -9.064 17.112 1.00 47.38 97 VAL A CA 1
ATOM 726 C C . VAL A 1 97 ? -3.235 -10.059 17.834 1.00 47.38 97 VAL A C 1
ATOM 728 O O . VAL A 1 97 ? -4.429 -10.126 17.555 1.00 47.38 97 VAL A O 1
ATOM 731 N N . GLN A 1 98 ? -2.625 -10.971 18.595 1.00 36.56 98 GLN A N 1
ATOM 732 C CA . GLN A 1 98 ? -3.351 -11.806 19.518 1.00 36.56 98 GLN A CA 1
ATOM 733 C C . GLN A 1 98 ? -4.073 -10.785 20.382 1.00 36.56 98 GLN A C 1
ATOM 735 O O . GLN A 1 98 ? -3.455 -10.060 21.160 1.00 36.56 98 GLN A O 1
ATOM 740 N N . SER A 1 99 ? -5.378 -10.653 20.156 1.00 41.03 99 SER A N 1
ATOM 741 C CA . SER A 1 99 ? -6.295 -10.310 21.221 1.00 41.03 99 SER A CA 1
ATOM 742 C C . SER A 1 99 ? -6.099 -11.395 22.271 1.00 41.03 99 SER A C 1
ATOM 744 O O . SER A 1 99 ? -6.770 -12.422 22.242 1.00 41.03 99 SER A O 1
ATOM 746 N N . GLU A 1 100 ? -5.089 -11.232 23.118 1.00 38.28 100 GLU A N 1
ATOM 747 C CA . GLU A 1 100 ? -5.078 -11.909 24.398 1.00 38.28 100 GLU A CA 1
ATOM 748 C C . GLU A 1 100 ? -6.167 -11.217 25.220 1.00 38.28 100 GLU A C 1
ATOM 750 O O . GLU A 1 100 ? -6.117 -10.005 25.451 1.00 38.28 100 GLU A O 1
ATOM 755 N N . LEU A 1 101 ? -7.222 -11.998 25.467 1.00 39.03 101 LEU A N 1
ATOM 756 C CA . LEU A 1 101 ? -8.342 -11.712 26.359 1.00 39.03 101 LEU A CA 1
ATOM 757 C C . LEU A 1 101 ? -7.859 -11.387 27.777 1.00 39.03 101 LEU A C 1
ATOM 759 O O . LEU A 1 101 ? -6.887 -12.036 28.225 1.00 39.03 101 LEU A O 1
#

Sequence (101 aa):
MASIGQPREDTVPIPLNDVQEGLCYKTPGDQYRRVVKIEKSSSGDSADDTVIYESWGGNKGNSSGHLPRTKAKRKTFAGDVDSTIACPTSMRPLGTVQSEL

Secondary structure (DSSP, 8-state):
----PPP-----PPPGGG--TT-EEEETTTEEEEEEEEEPPTT--GGG-EEEEEEEETTB---TT-PPEEEEEHHHHHHH--EEEPPPTTSPP--------

Foldseek 3Di:
DDPDDDDPPDLPQAPLVNPDAQWKFAFPQQKIKHFLDWADDPVNDSQQIKTWIFMDGHPRDPPDQDGDIDIDGSVVVSRGTRDIDDDPPPHDGSPDPPPPD